Protein AF-A0A2M7KHF0-F1 (afdb_monomer)

Solvent-accessible surface area (backbone atoms only — not comparable to full-atom values): 4348 Å² total; per-residue (Å²): 106,73,69,57,52,45,34,74,74,65,39,64,65,46,77,47,65,81,57,96,61,60,67,70,54,48,49,57,31,50,55,42,21,51,61,34,36,77,72,70,43,51,72,67,59,12,47,51,51,18,31,51,57,32,49,73,33,85,92,37,41,55,60,73,56,40,68,30,62,47,78,47,69,43,87,129

pLDDT: mean 88.48, std 6.01, range [58.78, 95.88]

Mean predicted aligned error: 4.37 Å

Structure (mmCIF, N/CA/C/O backbone):
data_AF-A0A2M7KHF0-F1
#
_entry.id   AF-A0A2M7KHF0-F1
#
loop_
_atom_site.group_PDB
_atom_site.id
_atom_site.type_symbol
_atom_site.label_atom_id
_atom_site.label_alt_id
_atom_site.label_comp_id
_atom_site.label_asym_id
_atom_site.label_entity_id
_atom_site.label_seq_id
_atom_site.pdbx_PDB_ins_code
_atom_site.Cartn_x
_atom_site.Cartn_y
_atom_site.Cartn_z
_atom_site.occupancy
_atom_site.B_iso_or_equiv
_atom_site.auth_seq_id
_atom_site.auth_comp_id
_atom_site.auth_asym_id
_atom_site.auth_atom_id
_atom_site.pdbx_PDB_model_num
ATOM 1 N N . GLY A 1 1 ? -18.114 -7.214 -2.464 1.00 77.19 1 GLY A N 1
ATOM 2 C CA . GLY A 1 1 ? -16.690 -7.072 -2.821 1.00 77.19 1 GLY A CA 1
ATOM 3 C C . GLY A 1 1 ? -15.837 -7.537 -1.664 1.00 77.19 1 GLY A C 1
ATOM 4 O O . GLY A 1 1 ? -16.275 -7.385 -0.528 1.00 77.19 1 GLY A O 1
ATOM 5 N N . LEU A 1 2 ? -14.665 -8.106 -1.947 1.00 82.12 2 LEU A N 1
ATOM 6 C CA . LEU A 1 2 ? -13.788 -8.729 -0.950 1.00 82.12 2 LEU A CA 1
ATOM 7 C C . LEU A 1 2 ? -13.452 -7.781 0.218 1.00 82.12 2 LEU A C 1
ATOM 9 O O . LEU A 1 2 ? -13.608 -8.162 1.373 1.00 82.12 2 LEU A O 1
ATOM 13 N N . THR A 1 3 ? -13.149 -6.511 -0.072 1.00 83.50 3 THR A N 1
ATOM 14 C CA . THR A 1 3 ? -12.929 -5.458 0.936 1.00 83.50 3 THR A CA 1
ATOM 15 C C . THR A 1 3 ? -14.092 -5.351 1.925 1.00 83.50 3 THR A C 1
ATOM 17 O O . THR A 1 3 ? -13.895 -5.366 3.133 1.00 83.50 3 THR A O 1
ATOM 20 N N . ARG A 1 4 ? -15.333 -5.325 1.423 1.00 82.50 4 ARG A N 1
ATOM 21 C CA . ARG A 1 4 ? -16.539 -5.217 2.255 1.00 82.50 4 ARG A CA 1
ATOM 22 C C . ARG A 1 4 ? -16.767 -6.472 3.104 1.00 82.50 4 ARG A C 1
ATOM 24 O O . ARG A 1 4 ? -17.242 -6.344 4.223 1.00 82.50 4 ARG A O 1
ATOM 31 N N . ALA A 1 5 ? -16.417 -7.657 2.599 1.00 86.88 5 ALA A N 1
ATOM 32 C CA . ALA A 1 5 ? -16.508 -8.900 3.366 1.00 86.88 5 ALA A CA 1
ATOM 33 C C . ALA A 1 5 ? -15.540 -8.899 4.562 1.00 86.88 5 ALA A C 1
ATOM 35 O O . ALA A 1 5 ? -15.951 -9.244 5.664 1.00 86.88 5 ALA A O 1
ATOM 36 N N . PHE A 1 6 ? -14.302 -8.427 4.374 1.00 87.25 6 PHE A N 1
ATOM 37 C CA . PHE A 1 6 ? -13.343 -8.270 5.473 1.00 87.25 6 PHE A CA 1
ATOM 38 C C . PHE A 1 6 ? -13.798 -7.243 6.512 1.00 87.25 6 PHE A C 1
ATOM 40 O O . PHE A 1 6 ? -13.706 -7.505 7.708 1.00 87.25 6 PHE A O 1
ATOM 47 N N . LEU A 1 7 ? -14.351 -6.110 6.070 1.00 85.62 7 LEU A N 1
ATOM 48 C CA . LEU A 1 7 ? -14.912 -5.112 6.984 1.00 85.62 7 LEU A CA 1
ATOM 49 C C . LEU A 1 7 ? -16.091 -5.679 7.793 1.00 85.62 7 LEU A C 1
ATOM 51 O O . LEU A 1 7 ? -16.137 -5.499 9.005 1.00 85.62 7 LEU A O 1
ATOM 55 N N . TYR A 1 8 ? -17.003 -6.427 7.160 1.00 85.94 8 TYR A N 1
ATOM 56 C CA . TYR A 1 8 ? -18.096 -7.108 7.872 1.00 85.94 8 TYR A CA 1
ATOM 57 C C . TYR A 1 8 ? -17.609 -8.190 8.838 1.00 85.94 8 TYR A C 1
ATOM 59 O O . TYR A 1 8 ? -18.232 -8.400 9.873 1.00 85.94 8 TYR A O 1
ATOM 67 N N . ALA A 1 9 ? -16.498 -8.857 8.524 1.00 86.81 9 ALA A N 1
ATOM 68 C CA . ALA A 1 9 ? -15.871 -9.837 9.406 1.00 86.81 9 ALA A CA 1
ATOM 69 C C . ALA A 1 9 ? -15.141 -9.201 10.609 1.00 86.81 9 ALA A C 1
ATOM 71 O O . ALA A 1 9 ? -14.575 -9.925 11.426 1.00 86.81 9 ALA A O 1
ATOM 72 N N . GLY A 1 10 ? -15.150 -7.868 10.738 1.00 85.69 10 GLY A N 1
ATOM 73 C CA . GLY A 1 10 ? -14.575 -7.143 11.872 1.00 85.69 10 GLY A CA 1
ATOM 74 C C . GLY A 1 10 ? -13.173 -6.580 11.633 1.00 85.69 10 GLY A C 1
ATOM 75 O O . GLY A 1 10 ? -12.541 -6.108 12.582 1.00 85.69 10 GLY A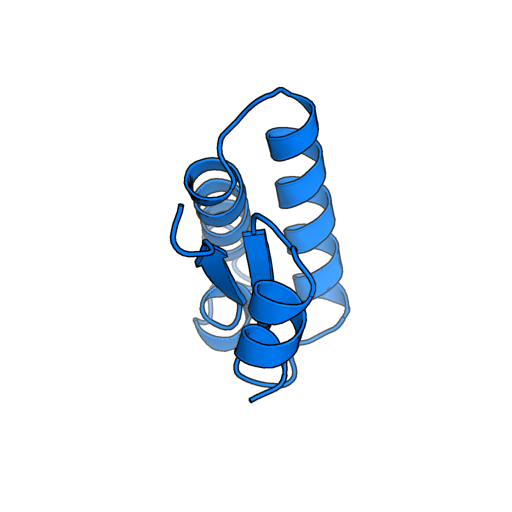 O 1
ATOM 76 N N . ALA A 1 11 ? -12.665 -6.596 10.394 1.00 86.62 11 ALA A N 1
ATOM 77 C CA . ALA A 1 11 ? -11.420 -5.902 10.075 1.00 86.62 11 ALA A CA 1
ATOM 78 C C . ALA A 1 11 ? -11.594 -4.387 10.276 1.00 86.62 11 ALA A C 1
ATOM 80 O O . ALA A 1 11 ? -12.520 -3.779 9.739 1.00 86.62 11 ALA A O 1
ATOM 81 N N . ARG A 1 12 ? -10.685 -3.774 11.045 1.00 85.06 12 ARG A N 1
ATOM 82 C CA . ARG A 1 12 ? -10.712 -2.328 11.324 1.00 85.06 12 ARG A CA 1
ATOM 83 C C . ARG A 1 12 ? -10.315 -1.504 10.103 1.00 85.06 12 ARG A C 1
ATOM 85 O O . ARG A 1 12 ? -10.988 -0.529 9.783 1.00 85.06 12 ARG A O 1
ATOM 92 N N . ASP A 1 13 ? -9.263 -1.942 9.423 1.00 88.12 13 ASP A N 1
ATOM 93 C CA . ASP A 1 13 ? -8.722 -1.335 8.214 1.00 88.12 13 ASP A CA 1
ATOM 94 C C . ASP A 1 13 ? -8.403 -2.448 7.210 1.00 88.12 13 ASP A C 1
ATOM 96 O O . ASP A 1 13 ? -7.895 -3.507 7.583 1.00 88.12 13 ASP A O 1
ATOM 100 N N . VAL A 1 14 ? -8.715 -2.218 5.936 1.00 89.81 14 VAL A N 1
ATOM 101 C CA . VAL A 1 14 ? -8.432 -3.146 4.838 1.00 89.81 14 VAL A CA 1
ATOM 102 C C . VAL A 1 14 ? -7.631 -2.415 3.772 1.00 89.81 14 VAL A C 1
ATOM 104 O O . VAL A 1 14 ? -8.119 -1.459 3.174 1.00 89.81 14 VAL A O 1
ATOM 107 N N . LEU A 1 15 ? -6.412 -2.889 3.520 1.00 89.31 15 LEU A N 1
ATOM 108 C CA . LEU A 1 15 ? -5.562 -2.431 2.424 1.00 89.31 15 LEU A CA 1
ATOM 109 C C . LEU A 1 15 ? -5.729 -3.379 1.230 1.00 89.31 15 LEU A C 1
ATOM 111 O O . LEU A 1 15 ? -5.565 -4.589 1.378 1.00 89.31 15 LEU A O 1
ATOM 115 N N . CYS A 1 16 ? -6.052 -2.851 0.050 1.00 89.12 16 CYS A N 1
ATOM 116 C CA . CYS A 1 16 ? -6.181 -3.653 -1.168 1.00 89.12 16 CYS A CA 1
ATOM 117 C C . CYS A 1 16 ? -5.625 -2.936 -2.401 1.00 89.12 16 CYS A C 1
ATOM 119 O O . CYS A 1 16 ? -5.591 -1.707 -2.446 1.00 89.12 16 CYS A O 1
ATOM 121 N N . SER A 1 17 ? -5.216 -3.704 -3.414 1.00 89.31 17 SER A N 1
ATOM 122 C CA . SER A 1 17 ? -4.842 -3.171 -4.724 1.00 89.31 17 SER A CA 1
ATOM 123 C C . SER A 1 17 ? -6.029 -3.178 -5.696 1.00 89.31 17 SER A C 1
ATOM 125 O O . SER A 1 17 ? -6.868 -4.078 -5.676 1.00 89.31 17 SER A O 1
ATOM 127 N N . LEU A 1 18 ? -6.105 -2.157 -6.547 1.00 86.31 18 LEU A N 1
ATOM 128 C CA . LEU A 1 18 ? -7.132 -1.994 -7.579 1.00 86.31 18 LEU A CA 1
ATOM 129 C C . LEU A 1 18 ? -6.812 -2.781 -8.860 1.00 86.31 18 LEU A C 1
ATOM 131 O O . LEU A 1 18 ? -7.720 -3.166 -9.592 1.00 86.31 18 LEU A O 1
ATOM 135 N N . TRP A 1 19 ? -5.528 -3.027 -9.125 1.00 87.94 19 TRP A N 1
ATOM 136 C CA . TRP A 1 19 ? -5.024 -3.818 -10.250 1.00 87.94 19 TRP A CA 1
ATOM 137 C C . TRP A 1 19 ? -3.799 -4.646 -9.824 1.00 87.94 19 TRP A C 1
ATOM 139 O O . TRP A 1 19 ? -3.229 -4.389 -8.758 1.00 87.94 19 TRP A O 1
ATOM 149 N N . PRO A 1 20 ? -3.382 -5.649 -10.621 1.00 83.75 20 PRO A N 1
ATOM 150 C CA . PRO A 1 20 ? -2.128 -6.362 -10.398 1.00 83.75 20 PRO A CA 1
ATOM 151 C C . PRO A 1 20 ? -0.929 -5.413 -10.515 1.00 83.75 20 PRO A C 1
ATOM 153 O O . PRO A 1 20 ? -0.789 -4.709 -11.513 1.00 83.75 20 PRO A O 1
ATOM 156 N N . VAL A 1 21 ? -0.066 -5.398 -9.501 1.00 80.88 21 VAL A N 1
ATOM 157 C CA . VAL A 1 21 ? 1.128 -4.540 -9.426 1.00 80.88 21 VAL A CA 1
ATOM 158 C C . VAL A 1 21 ? 2.374 -5.421 -9.509 1.00 80.88 21 VAL A C 1
ATOM 160 O O . VAL A 1 21 ? 2.327 -6.581 -9.115 1.00 80.88 21 VAL A O 1
ATOM 163 N N . SER A 1 22 ? 3.492 -4.881 -10.004 1.00 82.38 22 SER A N 1
ATOM 164 C CA . SER A 1 22 ? 4.784 -5.583 -9.990 1.00 82.38 22 SER A CA 1
ATOM 165 C C . SER A 1 22 ? 5.214 -5.946 -8.559 1.00 82.38 22 SER A C 1
ATOM 167 O O . SER A 1 22 ? 5.072 -5.134 -7.633 1.00 82.38 22 SER A O 1
ATOM 169 N N . ASP A 1 23 ? 5.770 -7.148 -8.387 1.00 82.94 23 ASP A N 1
ATOM 170 C CA . ASP A 1 23 ? 6.225 -7.680 -7.096 1.00 82.94 23 ASP A CA 1
ATOM 171 C C . ASP A 1 23 ? 7.274 -6.779 -6.432 1.00 82.94 23 ASP A C 1
ATOM 173 O O . ASP A 1 23 ? 7.213 -6.536 -5.228 1.00 82.94 23 ASP A O 1
ATOM 177 N N . GLU A 1 24 ? 8.207 -6.218 -7.207 1.00 84.12 24 GLU A N 1
ATOM 178 C CA . GLU A 1 24 ? 9.303 -5.400 -6.672 1.00 84.12 24 GLU A CA 1
ATOM 179 C C . GLU A 1 24 ? 8.795 -4.079 -6.074 1.00 84.12 24 GLU A C 1
ATOM 181 O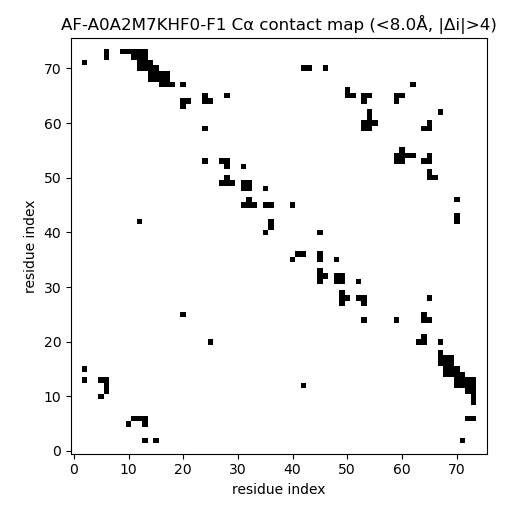 O . GLU A 1 24 ? 9.114 -3.731 -4.933 1.00 84.12 24 GLU A O 1
ATOM 186 N N . SER A 1 25 ? 7.926 -3.374 -6.803 1.00 83.75 25 SER A N 1
ATOM 187 C CA . SER A 1 25 ? 7.268 -2.162 -6.301 1.00 83.75 25 SER A CA 1
ATOM 188 C C . SER A 1 25 ? 6.364 -2.455 -5.105 1.00 83.75 25 SER A C 1
ATOM 190 O O . SER A 1 25 ? 6.333 -1.680 -4.149 1.00 83.75 25 SER A O 1
ATOM 192 N N . THR A 1 26 ? 5.666 -3.595 -5.129 1.00 88.19 26 THR A N 1
ATOM 193 C CA . THR A 1 26 ? 4.774 -4.009 -4.040 1.00 88.19 26 THR A CA 1
ATOM 194 C C . THR A 1 26 ? 5.566 -4.293 -2.773 1.00 88.19 26 THR A C 1
ATOM 196 O O . THR A 1 26 ? 5.182 -3.833 -1.699 1.00 88.19 26 THR A O 1
ATOM 199 N N . LYS A 1 27 ? 6.708 -4.979 -2.890 1.00 90.38 27 LYS A N 1
ATOM 200 C CA . LYS A 1 27 ? 7.607 -5.250 -1.767 1.00 90.38 27 LYS A CA 1
ATOM 201 C C . LYS A 1 27 ? 8.056 -3.955 -1.092 1.00 90.38 27 LYS A C 1
ATOM 203 O O . LYS A 1 27 ? 7.857 -3.799 0.108 1.00 90.38 27 LYS A O 1
ATOM 208 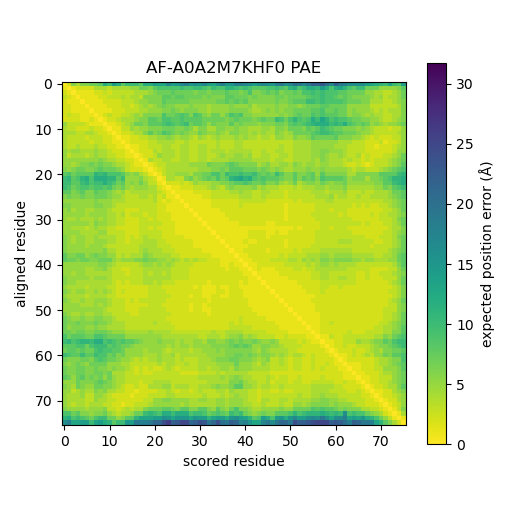N N . LYS A 1 28 ? 8.582 -3.000 -1.864 1.00 89.88 28 LYS A N 1
ATOM 209 C CA . LYS A 1 28 ? 9.071 -1.716 -1.333 1.00 89.88 28 LYS A CA 1
ATOM 210 C C . LYS A 1 28 ? 7.955 -0.893 -0.678 1.00 89.88 28 LYS A C 1
ATOM 212 O O . LYS A 1 28 ? 8.175 -0.271 0.364 1.00 89.88 28 LYS A O 1
ATOM 217 N N . LEU A 1 29 ? 6.749 -0.918 -1.251 1.00 92.31 29 LEU A N 1
ATOM 218 C CA . LEU A 1 29 ? 5.574 -0.268 -0.669 1.00 92.31 29 LEU A CA 1
ATOM 219 C C . LEU A 1 29 ? 5.178 -0.909 0.663 1.00 92.31 29 LEU A C 1
ATOM 221 O O . LEU A 1 29 ? 5.017 -0.193 1.646 1.00 92.31 29 LEU A O 1
ATOM 225 N N . MET A 1 30 ? 5.071 -2.238 0.717 1.00 93.19 30 MET A N 1
ATOM 226 C CA . MET A 1 30 ? 4.678 -2.961 1.930 1.00 93.19 30 MET A CA 1
ATOM 227 C C . MET A 1 30 ? 5.721 -2.832 3.042 1.00 93.19 30 MET A C 1
ATOM 229 O O . MET A 1 30 ? 5.354 -2.588 4.188 1.00 93.19 30 MET A O 1
ATOM 233 N N . GLU A 1 31 ? 7.014 -2.920 2.720 1.00 94.50 31 GLU A N 1
ATOM 234 C CA . GLU A 1 31 ? 8.098 -2.691 3.683 1.00 94.50 31 GLU A CA 1
ATOM 235 C C . GLU A 1 31 ? 8.014 -1.286 4.293 1.00 94.50 31 GLU A C 1
ATOM 237 O O . GLU A 1 31 ? 8.055 -1.137 5.515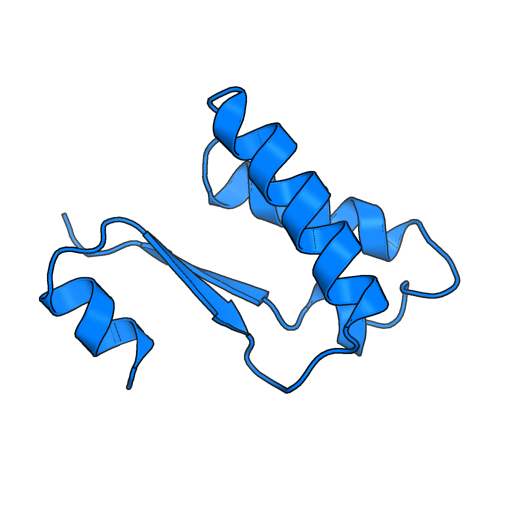 1.00 94.50 31 GLU A O 1
ATOM 242 N N . THR A 1 32 ? 7.826 -0.258 3.458 1.00 93.50 32 THR A N 1
ATOM 243 C CA . THR A 1 32 ? 7.707 1.131 3.930 1.00 93.50 32 THR A CA 1
ATOM 244 C C . THR A 1 32 ? 6.437 1.335 4.757 1.00 93.50 32 THR A C 1
ATOM 246 O O . THR A 1 32 ? 6.489 1.942 5.826 1.00 93.50 32 THR A O 1
ATOM 249 N N . PHE A 1 33 ? 5.309 0.792 4.294 1.00 94.94 33 PHE A N 1
ATOM 250 C CA . PHE A 1 33 ? 4.022 0.866 4.978 1.00 94.94 33 PHE A CA 1
ATOM 251 C C . PHE A 1 33 ? 4.095 0.241 6.375 1.00 94.94 33 PHE A C 1
ATOM 253 O O . PHE A 1 33 ? 3.782 0.906 7.361 1.00 94.94 33 PHE A O 1
ATOM 260 N N . TYR A 1 34 ? 4.554 -1.009 6.486 1.00 94.75 34 TYR A N 1
ATOM 261 C CA . TYR A 1 34 ? 4.634 -1.694 7.777 1.00 94.75 34 TYR A CA 1
ATOM 262 C C . TYR A 1 34 ? 5.661 -1.054 8.707 1.00 94.75 34 TYR A C 1
ATOM 264 O O . TYR A 1 34 ? 5.406 -0.958 9.906 1.00 94.75 34 TYR A O 1
ATOM 272 N N . ALA A 1 35 ? 6.789 -0.570 8.181 1.00 95.88 35 ALA A N 1
ATOM 273 C CA . ALA A 1 35 ? 7.779 0.132 8.991 1.00 95.88 35 ALA A CA 1
ATOM 274 C C . ALA A 1 35 ? 7.203 1.392 9.654 1.00 95.88 35 ALA A C 1
ATOM 276 O O . ALA A 1 35 ? 7.578 1.716 10.779 1.00 95.88 35 ALA A O 1
ATOM 277 N N . ASP A 1 36 ? 6.308 2.104 8.971 1.00 94.94 36 ASP A N 1
ATOM 278 C CA . ASP A 1 36 ? 5.652 3.301 9.488 1.00 94.94 36 ASP A CA 1
ATOM 279 C C . ASP A 1 36 ? 4.454 2.982 10.386 1.00 94.94 36 ASP A C 1
ATOM 281 O O . ASP A 1 36 ? 4.303 3.578 11.454 1.00 94.94 36 ASP A O 1
ATOM 285 N N . TRP A 1 37 ? 3.644 1.999 10.002 1.00 93.94 37 TRP A N 1
ATOM 286 C CA . TRP A 1 37 ? 2.497 1.555 10.787 1.00 93.94 37 TRP A CA 1
ATOM 287 C C . TRP A 1 37 ? 2.918 0.981 12.148 1.00 93.94 37 TRP A C 1
ATOM 289 O O . TRP A 1 37 ? 2.350 1.338 13.178 1.00 93.94 37 TRP A O 1
ATOM 299 N N . LEU A 1 38 ? 3.991 0.180 12.191 1.00 94.69 38 LEU A N 1
ATOM 300 C CA . LEU A 1 38 ? 4.548 -0.357 13.442 1.00 94.69 38 LEU A CA 1
ATOM 301 C C . LEU A 1 38 ? 5.154 0.723 14.353 1.00 94.69 38 LEU A C 1
ATOM 303 O O . LEU A 1 38 ? 5.309 0.492 15.549 1.00 94.69 38 LEU A O 1
ATOM 307 N N . LYS A 1 39 ? 5.462 1.914 13.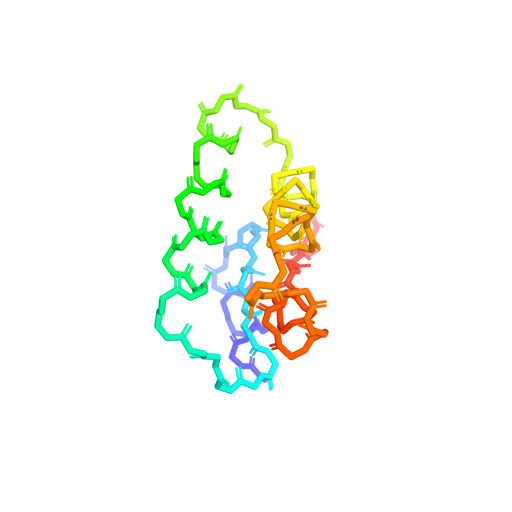822 1.00 95.06 39 LYS A N 1
ATOM 308 C CA . LYS A 1 39 ? 5.875 3.087 14.615 1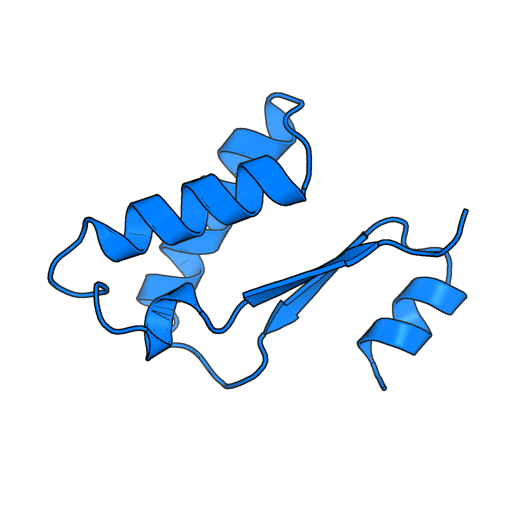.00 95.06 39 LYS A CA 1
ATOM 309 C C . LYS A 1 39 ? 4.690 3.867 15.196 1.00 95.06 39 LYS A C 1
ATOM 311 O O . LYS A 1 39 ? 4.904 4.885 15.846 1.00 95.06 39 LYS A O 1
ATOM 316 N N . GLY A 1 40 ? 3.458 3.407 14.972 1.00 93.56 40 GLY A N 1
ATOM 317 C CA . GLY A 1 40 ? 2.240 4.016 15.505 1.00 93.56 40 GLY A CA 1
ATOM 318 C C . GLY A 1 40 ? 1.605 5.072 14.601 1.00 93.56 40 GLY A C 1
ATOM 319 O O . GLY A 1 40 ? 0.681 5.752 15.044 1.00 93.56 40 GLY A O 1
ATOM 320 N N . LYS A 1 41 ? 2.066 5.219 13.350 1.00 93.75 41 LYS A N 1
ATOM 321 C CA . LYS A 1 41 ? 1.384 6.069 12.363 1.00 93.75 41 LYS A CA 1
ATOM 322 C C . LYS A 1 41 ? 0.032 5.474 11.977 1.00 93.75 41 LYS A C 1
ATOM 324 O O . LYS A 1 41 ? -0.158 4.255 11.992 1.00 93.75 41 LYS A O 1
ATOM 329 N N . SER A 1 42 ? -0.898 6.341 11.590 1.00 91.75 42 SER A N 1
ATOM 330 C CA . SER A 1 42 ? -2.173 5.902 11.026 1.00 91.75 42 SER A CA 1
ATOM 331 C C . SER A 1 42 ? -1.973 5.163 9.696 1.00 91.75 42 SER A C 1
ATOM 333 O O . SER A 1 42 ? -0.962 5.334 9.008 1.00 91.75 42 SER A O 1
ATOM 335 N N . THR A 1 43 ? -2.945 4.329 9.327 1.00 91.50 43 THR A N 1
ATOM 336 C CA . THR A 1 43 ? -2.949 3.594 8.053 1.00 91.50 43 THR A CA 1
ATOM 337 C C . THR A 1 43 ? -2.826 4.553 6.865 1.00 91.50 43 THR A C 1
ATOM 339 O O . THR A 1 43 ? -2.102 4.273 5.910 1.00 91.50 43 THR A O 1
ATOM 342 N N . GLU A 1 44 ? -3.491 5.704 6.940 1.00 91.62 44 GLU A N 1
ATOM 343 C CA . GLU A 1 44 ? -3.483 6.747 5.920 1.00 91.62 44 GLU A CA 1
ATOM 344 C C . GLU A 1 44 ? -2.090 7.385 5.767 1.00 91.62 44 GLU A C 1
ATOM 346 O O . GLU A 1 44 ? -1.576 7.491 4.652 1.00 91.62 44 GLU A O 1
ATOM 351 N N . GLU A 1 45 ? -1.438 7.744 6.879 1.00 93.44 45 GLU A N 1
ATOM 352 C CA . GLU A 1 45 ? -0.085 8.325 6.882 1.00 93.44 45 GLU A CA 1
ATOM 353 C C . GLU A 1 45 ? 0.979 7.329 6.404 1.00 93.44 45 GLU A C 1
ATOM 355 O O . GLU A 1 45 ? 1.882 7.686 5.637 1.00 93.44 45 GLU A O 1
ATOM 360 N N . ALA A 1 46 ? 0.882 6.072 6.845 1.00 94.81 46 ALA A N 1
ATOM 361 C CA . ALA A 1 46 ? 1.799 5.012 6.443 1.00 94.81 46 ALA A CA 1
ATOM 362 C C . ALA A 1 46 ? 1.678 4.714 4.940 1.00 94.81 46 ALA A C 1
ATOM 364 O O . ALA A 1 46 ? 2.691 4.601 4.244 1.00 94.81 46 ALA A O 1
ATOM 365 N N . LEU A 1 47 ? 0.448 4.652 4.412 1.00 93.50 47 LEU A N 1
ATOM 366 C C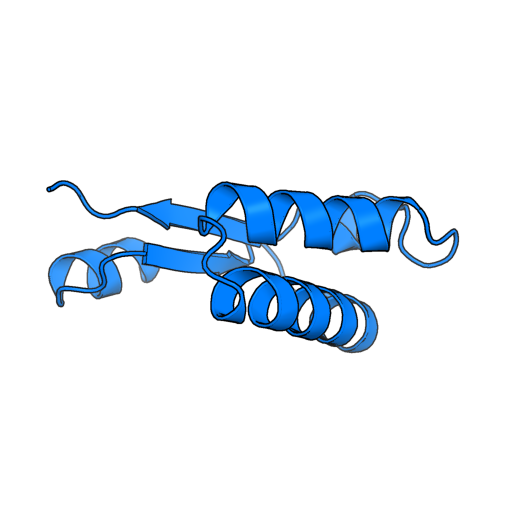A . LEU A 1 47 ? 0.210 4.432 2.985 1.00 93.50 47 LEU A CA 1
ATOM 367 C C . LEU A 1 47 ? 0.708 5.611 2.145 1.00 93.50 47 LEU A C 1
ATOM 369 O O . LEU A 1 47 ? 1.412 5.395 1.159 1.00 93.50 47 LEU A O 1
ATOM 373 N N . GLN A 1 48 ? 0.411 6.847 2.556 1.00 93.88 48 GLN A N 1
ATOM 374 C CA . GLN A 1 48 ? 0.891 8.041 1.861 1.00 93.88 48 GLN A CA 1
ATOM 375 C C . GLN A 1 48 ? 2.423 8.067 1.800 1.00 93.88 48 GLN A C 1
ATOM 377 O O . GLN A 1 48 ? 3.002 8.339 0.747 1.00 93.88 48 GLN A O 1
ATOM 382 N N . THR A 1 49 ? 3.095 7.745 2.908 1.00 94.75 49 THR A N 1
ATOM 383 C CA . THR A 1 49 ? 4.562 7.726 2.956 1.00 94.75 49 THR A CA 1
ATOM 384 C C . THR A 1 49 ? 5.137 6.670 2.011 1.00 94.75 49 THR A C 1
ATOM 386 O O . THR A 1 49 ? 6.083 6.953 1.273 1.00 94.75 49 THR A O 1
ATOM 389 N N . ALA A 1 50 ? 4.531 5.482 1.965 1.00 94.00 50 ALA A N 1
ATOM 390 C CA . ALA A 1 50 ? 4.943 4.412 1.065 1.00 94.00 50 ALA A CA 1
ATOM 391 C C . ALA A 1 50 ? 4.728 4.764 -0.420 1.00 94.00 50 ALA A C 1
ATOM 393 O O . ALA A 1 50 ? 5.608 4.525 -1.250 1.00 94.00 50 ALA A O 1
ATOM 394 N N . GLN A 1 51 ? 3.608 5.409 -0.761 1.00 92.88 51 GLN A N 1
ATOM 395 C CA . GLN A 1 51 ? 3.346 5.901 -2.117 1.00 92.88 51 GLN A CA 1
ATOM 396 C C . GLN A 1 51 ? 4.352 6.979 -2.538 1.00 92.88 51 GLN A C 1
ATOM 398 O O . GLN A 1 51 ? 4.895 6.926 -3.641 1.00 92.88 51 GLN A O 1
ATOM 403 N N . LEU A 1 52 ? 4.665 7.922 -1.643 1.00 93.69 52 LEU A N 1
ATOM 404 C CA . LEU A 1 52 ? 5.678 8.950 -1.890 1.00 93.69 52 LEU A CA 1
ATOM 405 C C . LEU A 1 52 ? 7.083 8.356 -2.054 1.00 93.69 52 LEU A C 1
ATOM 407 O O . LEU A 1 52 ? 7.876 8.882 -2.834 1.00 93.69 52 LEU A O 1
ATOM 411 N N . ALA A 1 53 ? 7.406 7.274 -1.341 1.00 92.81 53 ALA A N 1
ATOM 412 C CA . ALA A 1 53 ? 8.686 6.585 -1.485 1.00 92.81 53 ALA A CA 1
ATOM 413 C C . ALA A 1 53 ? 8.855 5.969 -2.883 1.00 92.81 53 ALA A C 1
ATOM 415 O O . ALA A 1 53 ? 9.931 6.086 -3.470 1.00 92.81 53 ALA A O 1
ATOM 416 N N . LEU A 1 54 ? 7.792 5.375 -3.439 1.00 91.19 54 LEU A N 1
ATOM 417 C CA . LEU A 1 54 ? 7.787 4.876 -4.818 1.00 91.19 54 LEU A CA 1
ATOM 418 C C . LEU A 1 54 ? 7.792 6.004 -5.855 1.00 91.19 54 LEU A C 1
ATOM 420 O O . LEU A 1 54 ? 8.480 5.894 -6.867 1.00 91.19 54 LEU A O 1
ATOM 424 N N . LEU A 1 55 ? 7.066 7.096 -5.603 1.00 92.00 55 LEU A N 1
ATOM 425 C CA . LEU A 1 55 ? 7.016 8.251 -6.503 1.00 92.00 55 LEU A CA 1
ATOM 426 C C . LEU A 1 55 ? 8.390 8.923 -6.669 1.00 92.00 55 LEU A C 1
ATOM 428 O O . LEU A 1 55 ? 8.715 9.422 -7.743 1.00 92.00 55 LEU A O 1
ATOM 432 N N . LYS A 1 56 ? 9.200 8.942 -5.604 1.00 91.75 56 LYS A N 1
ATOM 433 C CA . LYS A 1 56 ? 10.554 9.524 -5.609 1.00 91.75 56 LYS A CA 1
ATOM 434 C C . LYS A 1 56 ? 11.574 8.690 -6.385 1.00 91.75 56 LYS A C 1
ATOM 436 O O . LYS A 1 56 ? 12.636 9.205 -6.730 1.00 91.75 56 LYS A O 1
ATOM 441 N N . ASP A 1 57 ? 11.280 7.423 -6.642 1.00 89.50 57 ASP A N 1
ATOM 442 C CA . ASP A 1 57 ? 12.149 6.526 -7.389 1.00 89.50 57 ASP A CA 1
ATOM 443 C C . ASP A 1 57 ? 11.782 6.562 -8.877 1.00 89.50 57 ASP A C 1
ATOM 445 O O . ASP A 1 57 ? 10.644 6.296 -9.261 1.00 89.50 57 ASP A O 1
ATOM 449 N N . LYS A 1 58 ? 12.755 6.882 -9.737 1.00 87.69 58 LYS A N 1
ATOM 450 C CA . LYS A 1 58 ? 12.528 7.008 -11.185 1.00 87.69 58 LYS A CA 1
ATOM 451 C C . LYS A 1 58 ? 12.013 5.712 -11.816 1.00 87.69 58 LYS A C 1
ATOM 453 O O . LYS A 1 58 ? 11.272 5.793 -12.791 1.00 87.69 58 LYS A O 1
ATOM 458 N N . ALA A 1 59 ? 12.376 4.548 -11.274 1.00 86.75 59 ALA A N 1
ATOM 459 C CA . ALA A 1 59 ? 11.921 3.258 -11.791 1.00 86.75 59 ALA A CA 1
ATOM 460 C C . ALA A 1 59 ? 10.429 3.009 -11.510 1.00 86.75 59 ALA A C 1
ATOM 462 O O . ALA A 1 59 ? 9.750 2.355 -12.300 1.00 86.75 59 ALA A O 1
ATOM 463 N N . THR A 1 60 ? 9.903 3.569 -10.416 1.00 87.19 60 THR A N 1
ATOM 464 C CA . THR A 1 60 ? 8.525 3.345 -9.952 1.00 87.19 60 THR A CA 1
ATOM 465 C C . THR A 1 60 ? 7.662 4.608 -9.932 1.00 87.19 60 THR A C 1
ATOM 467 O O . THR A 1 60 ? 6.549 4.583 -9.414 1.00 87.19 60 THR A O 1
ATOM 470 N N . ALA A 1 61 ? 8.129 5.710 -10.524 1.00 88.62 61 ALA A N 1
ATOM 471 C CA . ALA A 1 61 ? 7.419 6.990 -10.533 1.00 88.62 61 ALA A CA 1
ATOM 472 C C . ALA A 1 61 ? 6.076 6.941 -11.285 1.00 88.62 61 ALA A C 1
ATOM 474 O O . ALA A 1 61 ? 5.179 7.748 -11.020 1.00 88.62 61 ALA A O 1
ATOM 475 N N . ALA A 1 62 ? 5.916 5.993 -12.215 1.00 88.38 62 ALA A N 1
ATOM 476 C CA . ALA A 1 62 ? 4.672 5.822 -12.952 1.00 88.38 62 ALA A CA 1
ATOM 477 C C . ALA A 1 62 ? 3.503 5.508 -11.989 1.00 88.38 62 ALA A C 1
ATOM 479 O O . ALA A 1 62 ? 3.637 4.614 -11.148 1.00 88.38 62 ALA A O 1
ATOM 480 N N . PRO A 1 63 ? 2.332 6.165 -12.140 1.00 87.12 63 PRO A N 1
ATOM 481 C CA . PRO A 1 63 ? 1.163 5.955 -11.275 1.00 87.12 63 PRO A CA 1
ATOM 482 C C . PRO A 1 63 ? 0.729 4.498 -11.127 1.00 87.12 63 PRO A C 1
ATOM 484 O O . PRO A 1 63 ? 0.191 4.113 -10.093 1.00 87.12 63 PRO A O 1
ATOM 487 N N . PHE A 1 64 ? 1.024 3.673 -12.131 1.00 88.19 64 PHE A N 1
ATOM 488 C CA . PHE A 1 64 ? 0.783 2.237 -12.113 1.00 88.19 64 PHE A CA 1
ATOM 489 C C . PHE A 1 64 ? 1.344 1.527 -10.866 1.00 88.19 64 PHE A C 1
ATOM 491 O O . PHE A 1 64 ? 0.722 0.582 -10.385 1.00 88.19 64 PHE A O 1
ATOM 498 N N . TYR A 1 65 ? 2.478 1.983 -10.322 1.00 87.19 65 TYR A N 1
ATOM 499 C CA . TYR A 1 65 ? 3.158 1.313 -9.210 1.00 87.19 65 TYR A CA 1
ATOM 500 C C . TYR A 1 65 ? 2.665 1.737 -7.823 1.00 87.19 65 TYR A C 1
ATOM 502 O O . TYR A 1 65 ? 2.647 0.918 -6.908 1.00 87.19 65 TYR A O 1
ATOM 510 N N . TRP A 1 66 ? 2.263 2.998 -7.645 1.00 88.81 66 TRP A N 1
ATOM 511 C CA . TRP A 1 66 ? 1.930 3.547 -6.324 1.00 88.81 66 TRP A CA 1
ATOM 512 C C . TRP A 1 66 ? 0.439 3.856 -6.140 1.00 88.81 66 TRP A C 1
ATOM 514 O O . TRP A 1 66 ? -0.074 3.728 -5.029 1.00 88.81 66 TRP A O 1
ATOM 524 N N . ALA A 1 67 ? -0.290 4.198 -7.208 1.00 90.12 67 ALA A N 1
ATOM 525 C CA . ALA A 1 67 ? -1.711 4.557 -7.128 1.00 90.12 67 ALA A CA 1
ATOM 526 C C . ALA A 1 67 ? -2.644 3.337 -7.029 1.00 90.12 67 ALA A C 1
ATOM 528 O O . ALA A 1 67 ? -3.855 3.489 -6.888 1.00 90.12 67 ALA A O 1
ATOM 529 N N . ALA A 1 68 ? -2.088 2.128 -7.109 1.00 89.75 68 ALA A N 1
ATOM 530 C CA . ALA A 1 68 ? -2.853 0.890 -7.085 1.00 89.75 68 ALA A CA 1
ATOM 531 C C . ALA A 1 68 ? -3.463 0.586 -5.716 1.00 89.75 68 ALA A C 1
ATOM 533 O O . ALA A 1 68 ? -4.487 -0.084 -5.652 1.00 89.75 68 ALA A O 1
ATOM 534 N N . PHE A 1 69 ? -2.828 1.025 -4.629 1.00 90.12 69 PHE A N 1
ATOM 535 C CA . PHE A 1 69 ? -3.209 0.638 -3.274 1.00 90.12 69 PHE A CA 1
ATOM 536 C C . PHE A 1 69 ? -4.174 1.639 -2.647 1.00 90.12 69 PHE A C 1
ATOM 538 O O . PHE A 1 69 ? -3.927 2.845 -2.645 1.00 90.12 69 PHE A O 1
ATOM 545 N N . VAL A 1 70 ? -5.250 1.115 -2.063 1.00 89.88 70 VAL A N 1
ATOM 546 C CA . VAL A 1 70 ? -6.254 1.877 -1.321 1.00 89.88 70 VAL A CA 1
ATOM 547 C C . VAL A 1 70 ? -6.464 1.257 0.055 1.00 89.88 70 VAL A C 1
ATOM 549 O O . VAL A 1 70 ? -6.573 0.037 0.189 1.00 89.88 70 VAL A O 1
ATOM 552 N N . ALA A 1 71 ? -6.523 2.104 1.080 1.00 89.50 71 ALA A N 1
ATOM 553 C CA . ALA A 1 71 ? -6.907 1.713 2.430 1.00 89.50 71 ALA A CA 1
ATOM 554 C C . ALA A 1 71 ? -8.363 2.113 2.680 1.00 89.50 71 ALA A C 1
ATOM 556 O O . ALA A 1 71 ? -8.747 3.259 2.449 1.00 89.50 71 ALA A O 1
ATOM 557 N N . VAL A 1 72 ? -9.174 1.166 3.146 1.00 88.50 72 VAL A N 1
ATOM 558 C CA . VAL A 1 72 ? -10.572 1.391 3.515 1.00 88.50 72 VAL A CA 1
ATOM 559 C C . VAL A 1 72 ? -10.754 1.057 4.983 1.00 88.50 72 VAL A C 1
ATOM 561 O O . VAL A 1 72 ? -10.475 -0.060 5.417 1.00 88.50 72 VAL A O 1
ATOM 564 N N . ARG A 1 73 ? -11.269 2.025 5.733 1.00 84.56 73 ARG A N 1
ATOM 565 C CA . ARG A 1 73 ? -11.592 1.870 7.145 1.00 84.56 73 ARG A CA 1
ATOM 566 C C . ARG A 1 73 ? -13.042 1.436 7.327 1.00 84.56 73 ARG A C 1
ATOM 568 O O . ARG A 1 73 ? -13.933 1.930 6.635 1.00 84.56 73 ARG A O 1
ATOM 575 N N . GLY A 1 74 ? -13.280 0.516 8.257 1.00 77.06 74 GLY A N 1
ATOM 576 C CA . GLY A 1 74 ? -14.632 0.084 8.610 1.00 77.06 74 GLY A CA 1
ATOM 577 C C . GLY A 1 74 ? -15.441 1.201 9.280 1.00 77.06 74 GLY A C 1
ATOM 578 O O . GLY A 1 74 ? -14.856 2.035 9.981 1.00 77.06 74 GLY A O 1
ATOM 579 N N . PRO A 1 75 ? -16.775 1.239 9.087 1.00 66.94 75 PRO A N 1
ATOM 580 C CA . PRO A 1 75 ? -17.636 2.105 9.882 1.00 66.94 75 PRO A CA 1
ATOM 581 C C 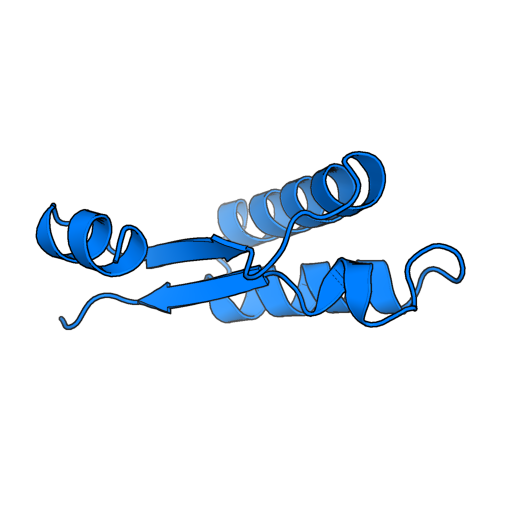. PRO A 1 75 ? -17.497 1.703 11.357 1.00 66.94 75 PRO A C 1
ATOM 583 O O . PRO A 1 75 ? -17.530 0.515 11.676 1.00 66.94 75 PRO A O 1
ATOM 586 N N . ARG A 1 76 ? -17.255 2.690 12.224 1.00 58.78 76 ARG A N 1
ATOM 587 C CA . ARG A 1 76 ? -17.219 2.489 13.678 1.00 58.78 76 ARG A CA 1
ATOM 588 C C . ARG A 1 76 ? -18.602 2.150 14.212 1.00 58.78 76 ARG A C 1
ATOM 590 O O . ARG A 1 76 ? -19.575 2.728 13.678 1.00 58.78 76 ARG A O 1
#

Foldseek 3Di:
DVLVVCLVVPDFKDKDFQDDADPVLVVQLVVQLCVVVVVVDDSVVSLVRSLVVQCPDPVRVPCRRRVGMDMDGHDD

Nearest PDB structures (foldseek):
  3iby-assembly3_C  TM=7.136E-01  e=1.451E+00  Legionella pneumophila
  5zhw-assembly2_B  TM=5.181E-01  e=6.316E-01  Enterococcus faecalis V583
  3iby-assembly4_D  TM=7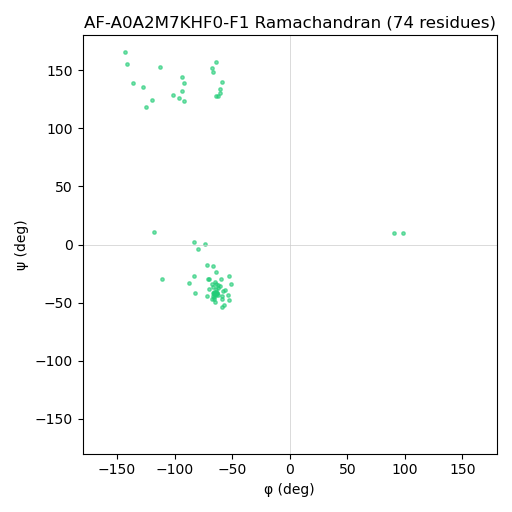.875E-01  e=4.717E+00  Legionella pneumophila
  3rnr-assembly1_A  TM=5.804E-01  e=5.056E+00  Thermanaerovibrio acidaminovorans DSM 6589

Secondary structure (DSSP, 8-state):
-HHHHHHHTT-SEEEEESS---HHHHHHHHHHHHHHHTTT--HHHHHHHHHHHHHTSTTT-SHHHHTTEEEEEPP-

Radius of gyration: 12.74 Å; Cα contacts (8 Å, |Δi|>4): 91; chains: 1; bounding box: 31×19×28 Å

Sequence (76 aa):
GLTRAFLYAGARDVLCSLWPVSDESTKKLMETFYADWLKGKSTEEALQTAQLALLKDKATAAPFYWAAFVAVRGPR